Protein AF-A0A3T0L461-F1 (afdb_monomer)

pLDDT: mean 95.22, std 2.64, range [82.69, 98.0]

Foldseek 3Di:
DWWKAFLQAGDIDDDQDDDFFPDHPRDRTTDIDTFENAWALAFAFQWFWKAFLQQGDIITYNDGTFQPRHNRDRTTDIDTFEPGTHNPAWWKAFPQARRIHGYNDHTFQPRHVRHTGDIDTD

Radius of gyration: 13.87 Å; Cα contacts (8 Å, |Δi|>4): 351; chains: 1; bounding box: 36×24×34 Å

Structure (mmCIF, N/CA/C/O backbone):
data_AF-A0A3T0L461-F1
#
_entry.id   AF-A0A3T0L461-F1
#
loop_
_atom_site.group_PDB
_atom_site.id
_atom_site.type_symbol
_atom_site.label_atom_id
_atom_site.label_alt_id
_atom_site.label_comp_id
_atom_site.label_asym_id
_atom_site.label_entity_id
_atom_site.label_seq_id
_atom_site.pdbx_PDB_ins_code
_atom_site.Cartn_x
_atom_site.Cartn_y
_atom_site.Cartn_z
_atom_site.occupancy
_atom_site.B_iso_or_equiv
_atom_site.auth_seq_id
_atom_site.auth_comp_id
_atom_site.auth_asym_id
_atom_site.auth_atom_id
_atom_site.pdbx_PDB_model_num
ATOM 1 N N . MET A 1 1 ? 7.052 9.217 8.470 1.00 90.56 1 MET A N 1
ATOM 2 C CA . MET A 1 1 ? 7.909 8.555 7.472 1.00 90.56 1 MET A CA 1
ATOM 3 C C . MET A 1 1 ? 7.320 8.721 6.089 1.00 90.56 1 MET A C 1
ATOM 5 O O . MET A 1 1 ? 6.106 8.886 5.973 1.00 90.56 1 MET A O 1
ATOM 9 N N . SER A 1 2 ? 8.158 8.705 5.051 1.00 96.12 2 SER A N 1
ATOM 10 C CA . SER A 1 2 ? 7.671 8.579 3.676 1.00 96.12 2 SER A CA 1
ATOM 11 C C . SER A 1 2 ? 7.441 7.110 3.322 1.00 96.12 2 SER A C 1
ATOM 13 O O . SER A 1 2 ? 8.154 6.227 3.798 1.00 96.12 2 SER A O 1
ATOM 15 N N . VAL A 1 3 ? 6.449 6.853 2.474 1.00 97.94 3 VAL A N 1
ATOM 16 C CA . VAL A 1 3 ? 6.168 5.525 1.915 1.00 97.94 3 VAL A CA 1
ATOM 17 C C . VAL A 1 3 ? 6.637 5.512 0.471 1.00 97.94 3 VAL A C 1
ATOM 19 O O . VAL A 1 3 ? 6.322 6.434 -0.285 1.00 97.94 3 VAL A O 1
ATOM 22 N N . TRP A 1 4 ? 7.367 4.475 0.083 1.00 98.00 4 TRP A N 1
ATOM 23 C CA . TRP A 1 4 ? 7.923 4.305 -1.256 1.00 98.00 4 TRP A CA 1
ATOM 24 C C . TRP A 1 4 ? 7.492 2.970 -1.839 1.00 98.00 4 TRP A C 1
ATOM 26 O O . TRP A 1 4 ? 7.445 1.981 -1.116 1.00 98.00 4 TRP A O 1
ATOM 36 N N . ILE A 1 5 ? 7.234 2.928 -3.143 1.00 97.88 5 ILE A N 1
ATOM 37 C CA . ILE A 1 5 ? 6.983 1.694 -3.887 1.00 97.88 5 ILE A CA 1
ATOM 38 C C . ILE A 1 5 ? 8.019 1.525 -4.990 1.00 97.88 5 ILE A C 1
ATOM 40 O O . ILE A 1 5 ? 8.409 2.492 -5.647 1.00 97.88 5 ILE A O 1
ATOM 44 N N . CYS A 1 6 ? 8.466 0.297 -5.214 1.00 97.56 6 CYS A N 1
ATOM 45 C CA . CYS A 1 6 ? 9.240 -0.024 -6.401 1.00 97.56 6 CYS A CA 1
ATOM 46 C C . CYS A 1 6 ? 8.287 -0.308 -7.563 1.00 97.56 6 CYS A C 1
ATOM 48 O O . CYS A 1 6 ? 7.525 -1.272 -7.502 1.00 97.56 6 CYS A O 1
ATOM 50 N N . LYS A 1 7 ? 8.381 0.446 -8.659 1.00 96.19 7 LYS A N 1
ATOM 51 C CA . LYS A 1 7 ? 7.590 0.182 -9.870 1.00 96.19 7 LYS A CA 1
ATOM 52 C C . LYS A 1 7 ? 7.885 -1.196 -10.475 1.00 96.19 7 LYS A C 1
ATOM 54 O O . LYS A 1 7 ? 6.991 -1.827 -11.013 1.00 96.19 7 LYS A O 1
ATOM 59 N N . ASN A 1 8 ? 9.120 -1.682 -10.363 1.00 95.44 8 ASN A N 1
ATOM 60 C CA . ASN A 1 8 ? 9.527 -2.927 -11.021 1.00 95.44 8 ASN A CA 1
ATOM 61 C C . ASN A 1 8 ? 8.979 -4.179 -10.319 1.00 95.44 8 ASN A C 1
ATOM 63 O O . ASN A 1 8 ? 8.600 -5.138 -10.982 1.00 95.44 8 ASN A O 1
ATOM 67 N N . CYS A 1 9 ? 8.954 -4.193 -8.981 1.00 95.12 9 CYS A N 1
ATOM 68 C CA . CYS A 1 9 ? 8.568 -5.383 -8.209 1.00 95.12 9 CYS A CA 1
ATOM 69 C C . CYS A 1 9 ? 7.384 -5.179 -7.257 1.00 95.12 9 CYS A C 1
ATOM 71 O O . CYS A 1 9 ? 6.965 -6.132 -6.610 1.00 95.12 9 CYS A O 1
ATOM 73 N N . GLY A 1 10 ? 6.853 -3.961 -7.138 1.00 95.88 10 GLY A N 1
ATOM 74 C CA . GLY A 1 10 ? 5.696 -3.648 -6.300 1.00 95.88 10 GLY A CA 1
ATOM 75 C C . GLY A 1 10 ? 5.948 -3.649 -4.792 1.00 95.88 10 GLY A C 1
ATOM 76 O O . GLY A 1 10 ? 5.017 -3.372 -4.041 1.00 95.88 10 GLY A O 1
ATOM 77 N N . ILE A 1 11 ? 7.175 -3.922 -4.329 1.00 96.00 11 ILE A N 1
ATOM 78 C CA . ILE A 1 11 ? 7.500 -3.852 -2.898 1.00 96.00 11 ILE A CA 1
ATOM 79 C C . ILE A 1 11 ? 7.291 -2.427 -2.380 1.00 96.00 11 ILE A C 1
ATOM 81 O O . ILE A 1 11 ? 7.663 -1.459 -3.050 1.00 96.00 11 ILE A O 1
ATOM 85 N N . VAL A 1 12 ? 6.720 -2.316 -1.182 1.00 97.19 12 VAL A N 1
ATOM 86 C CA . VAL A 1 12 ? 6.450 -1.042 -0.515 1.00 97.19 12 VAL A CA 1
ATOM 87 C C . VAL A 1 12 ? 7.251 -0.974 0.779 1.00 97.19 12 VAL A C 1
ATOM 89 O O . VAL A 1 12 ? 7.345 -1.966 1.498 1.00 97.19 12 VAL A O 1
ATOM 92 N N . VAL A 1 13 ? 7.845 0.181 1.070 1.00 96.94 13 VAL A N 1
ATOM 93 C CA . VAL A 1 13 ? 8.706 0.390 2.242 1.00 96.94 13 VAL A CA 1
ATOM 94 C C . VAL A 1 13 ? 8.430 1.737 2.907 1.00 96.94 13 VAL A C 1
ATOM 96 O O . VAL A 1 13 ? 8.068 2.707 2.239 1.00 96.94 13 VAL A O 1
ATOM 99 N N . GLU A 1 14 ? 8.650 1.810 4.220 1.00 96.50 14 GLU A N 1
ATOM 100 C CA . GLU A 1 14 ? 8.692 3.067 4.976 1.00 96.50 14 GLU A CA 1
ATOM 101 C C . GLU A 1 14 ? 10.140 3.524 5.147 1.00 96.50 14 GLU A C 1
ATOM 103 O O . GLU A 1 14 ? 10.981 2.766 5.634 1.00 96.50 14 GLU A O 1
ATOM 108 N N . LYS A 1 15 ? 10.450 4.760 4.743 1.00 95.38 15 LYS A N 1
ATOM 109 C CA . LYS A 1 15 ? 11.780 5.354 4.929 1.00 95.38 15 LYS A CA 1
ATOM 110 C C . LYS A 1 15 ? 11.732 6.879 4.851 1.00 95.38 15 LYS A C 1
ATOM 112 O O . LYS A 1 15 ? 11.052 7.426 3.987 1.00 95.38 15 LYS A O 1
ATOM 117 N N . ASP A 1 16 ? 12.497 7.570 5.696 1.00 89.94 16 ASP A N 1
ATOM 118 C CA . ASP A 1 16 ? 12.603 9.044 5.688 1.00 89.94 16 ASP A CA 1
ATOM 119 C C . ASP A 1 16 ? 13.508 9.606 4.573 1.00 89.94 16 ASP A C 1
ATOM 121 O O . ASP A 1 16 ? 13.532 10.807 4.328 1.00 89.94 16 ASP A O 1
ATOM 125 N N . GLY A 1 17 ? 14.201 8.735 3.837 1.00 90.56 17 GLY A N 1
ATOM 126 C CA . GLY A 1 17 ? 15.035 9.090 2.690 1.00 90.56 17 GLY A CA 1
ATOM 127 C C . GLY A 1 17 ? 14.873 8.108 1.533 1.00 90.56 17 GLY A C 1
ATOM 128 O O . GLY A 1 17 ? 14.057 7.186 1.591 1.00 90.56 17 GLY A O 1
ATOM 129 N N . TRP A 1 18 ? 15.670 8.299 0.481 1.00 93.38 18 TRP A N 1
ATOM 130 C CA . TRP A 1 18 ? 15.631 7.438 -0.700 1.00 93.38 18 TRP A CA 1
ATOM 131 C C . TRP A 1 18 ? 15.964 5.974 -0.328 1.00 93.38 18 TRP A C 1
ATOM 133 O O . TRP A 1 18 ? 16.973 5.724 0.349 1.00 93.38 18 TRP A O 1
ATOM 143 N N . PRO A 1 19 ? 15.137 4.981 -0.708 1.00 95.56 19 PRO A N 1
ATOM 144 C CA . PRO A 1 19 ? 15.435 3.583 -0.413 1.00 95.56 19 PRO A CA 1
ATOM 145 C C . PRO A 1 19 ? 16.596 3.045 -1.259 1.00 95.56 19 PRO A C 1
ATOM 147 O O . PRO A 1 19 ? 16.903 3.553 -2.334 1.00 95.56 19 PRO A O 1
ATOM 150 N N . HIS A 1 20 ? 17.264 1.999 -0.768 1.00 94.25 20 HIS A N 1
ATOM 151 C CA . HIS A 1 20 ? 18.411 1.427 -1.473 1.00 94.25 20 HIS A CA 1
ATOM 152 C C . HIS A 1 20 ? 17.982 0.791 -2.803 1.00 94.25 20 HIS A C 1
ATOM 154 O O . HIS A 1 20 ? 16.905 0.205 -2.891 1.00 94.25 20 HIS A O 1
ATOM 160 N N . SER A 1 21 ? 18.798 0.914 -3.849 1.00 93.31 21 SER A N 1
ATOM 161 C CA . SER A 1 21 ? 18.419 0.502 -5.206 1.00 93.31 21 SER A CA 1
ATOM 162 C C . SER A 1 21 ? 18.686 -0.974 -5.516 1.00 93.31 21 SER A C 1
ATOM 164 O O . SER A 1 21 ? 18.150 -1.477 -6.494 1.00 93.31 21 SER A O 1
ATOM 166 N N . GLN A 1 22 ? 19.476 -1.698 -4.723 1.00 93.50 22 GLN A N 1
ATOM 167 C CA . GLN A 1 22 ? 19.797 -3.109 -5.000 1.00 93.50 22 GLN A CA 1
ATOM 168 C C . GLN A 1 22 ? 18.790 -4.087 -4.380 1.00 93.50 22 GLN A C 1
ATOM 170 O O . GLN A 1 22 ? 18.155 -3.759 -3.381 1.00 93.50 22 GLN A O 1
ATOM 175 N N . GLY A 1 23 ? 18.709 -5.300 -4.942 1.00 90.19 23 GLY A N 1
ATOM 176 C CA . GLY A 1 23 ? 17.881 -6.396 -4.414 1.00 90.19 23 GLY A CA 1
ATOM 177 C C . GLY A 1 23 ? 16.510 -6.552 -5.080 1.00 90.19 23 GLY A C 1
ATOM 178 O O . GLY A 1 23 ? 15.632 -7.222 -4.537 1.00 90.19 23 GLY A O 1
ATOM 179 N N . CYS A 1 24 ? 16.300 -5.953 -6.257 1.00 93.62 24 CYS A N 1
ATOM 180 C CA . CYS A 1 24 ? 15.026 -6.077 -6.955 1.00 93.62 24 CYS A CA 1
ATOM 181 C C . CYS A 1 24 ? 14.860 -7.478 -7.560 1.00 93.62 24 CYS A C 1
ATOM 183 O O . CYS A 1 24 ? 15.698 -7.955 -8.312 1.00 93.62 24 CYS A O 1
ATOM 185 N N . THR A 1 25 ? 13.731 -8.127 -7.285 1.00 91.81 25 THR A N 1
ATOM 186 C CA . THR A 1 25 ? 13.429 -9.479 -7.790 1.00 91.81 25 THR A CA 1
ATOM 187 C C . THR A 1 25 ? 12.931 -9.503 -9.238 1.00 91.81 25 THR A C 1
ATOM 189 O O . THR A 1 25 ? 12.763 -10.573 -9.818 1.00 91.81 25 THR A O 1
ATOM 192 N N . LYS A 1 26 ? 12.648 -8.333 -9.822 1.00 90.88 26 LYS A N 1
ATOM 193 C CA . LYS A 1 26 ? 12.073 -8.175 -11.169 1.00 90.88 26 LYS A CA 1
ATOM 194 C C . LYS A 1 26 ? 12.924 -7.292 -12.090 1.00 90.88 26 LYS A C 1
ATOM 196 O O . LYS A 1 26 ? 12.477 -6.934 -13.173 1.00 90.88 26 LYS A O 1
ATOM 201 N N . GLY A 1 27 ? 14.136 -6.933 -11.673 1.00 82.69 27 GLY A N 1
ATOM 202 C CA . GLY A 1 27 ? 15.061 -6.112 -12.450 1.00 82.69 27 GLY A CA 1
ATOM 203 C C . GLY A 1 27 ? 16.431 -6.028 -11.784 1.00 82.69 27 GLY A C 1
ATOM 204 O O . GLY A 1 27 ? 16.613 -6.524 -10.679 1.00 82.69 27 GLY A O 1
ATOM 205 N N . SER A 1 28 ? 17.393 -5.375 -12.434 1.00 86.94 28 SER A N 1
ATOM 206 C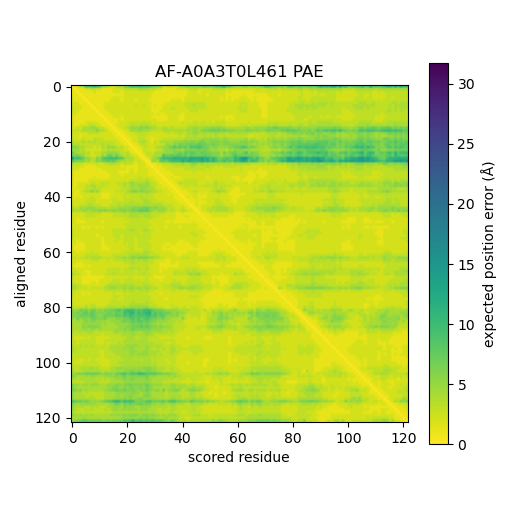 CA . SER A 1 28 ? 18.736 -5.177 -11.866 1.00 86.94 28 SER A CA 1
ATOM 207 C C . SER A 1 28 ? 18.736 -4.236 -10.655 1.00 86.94 28 SER A C 1
ATOM 209 O O . SER A 1 28 ? 19.553 -4.387 -9.747 1.00 86.94 28 SER A O 1
ATOM 211 N N . SER A 1 29 ? 17.804 -3.280 -10.617 1.00 94.81 29 SER A N 1
ATOM 212 C CA . SER A 1 29 ? 17.640 -2.329 -9.521 1.00 94.81 29 SER A CA 1
ATOM 213 C C . SER A 1 29 ? 16.174 -1.968 -9.269 1.00 94.81 29 SER A C 1
ATOM 215 O O . SER A 1 29 ? 15.290 -2.126 -10.121 1.00 94.81 29 SER A O 1
ATOM 217 N N . HIS A 1 30 ? 15.900 -1.494 -8.057 1.00 96.56 30 HIS A N 1
ATOM 218 C CA . HIS A 1 30 ? 14.618 -0.935 -7.676 1.00 96.56 30 HIS A CA 1
ATOM 219 C C . HIS A 1 30 ? 14.427 0.446 -8.307 1.00 96.56 30 HIS A C 1
ATOM 221 O O . HIS A 1 30 ? 15.264 1.338 -8.165 1.00 96.56 30 HIS A O 1
ATOM 227 N N . SER A 1 31 ? 13.274 0.633 -8.947 1.00 96.25 31 SER A N 1
ATOM 228 C CA . SER A 1 31 ? 12.805 1.927 -9.440 1.00 96.25 31 SER A CA 1
ATOM 229 C C . SER A 1 31 ? 11.809 2.506 -8.438 1.00 96.25 31 SER A C 1
ATOM 231 O O . SER A 1 31 ? 10.625 2.165 -8.460 1.00 96.25 31 SER A O 1
ATOM 233 N N . TRP A 1 32 ? 12.311 3.306 -7.496 1.00 97.44 32 TRP A N 1
ATOM 234 C CA . TRP A 1 32 ? 11.518 3.836 -6.388 1.00 97.44 32 TRP A CA 1
ATOM 235 C C . TRP A 1 32 ? 10.689 5.050 -6.789 1.00 97.44 32 TRP A C 1
ATOM 237 O O . TRP A 1 32 ? 11.194 6.005 -7.372 1.00 97.44 32 TRP A O 1
ATOM 247 N N . PHE A 1 33 ? 9.428 5.036 -6.377 1.00 97.56 33 PHE A N 1
ATOM 248 C CA . PHE A 1 33 ? 8.521 6.171 -6.431 1.00 97.56 33 PHE A CA 1
ATOM 249 C C . PHE A 1 33 ? 7.982 6.430 -5.036 1.00 97.56 33 PHE A C 1
ATOM 251 O O . PHE A 1 33 ? 7.556 5.508 -4.335 1.00 97.56 33 PHE A O 1
ATOM 258 N N . LYS A 1 34 ? 8.005 7.692 -4.618 1.00 97.31 34 LYS A N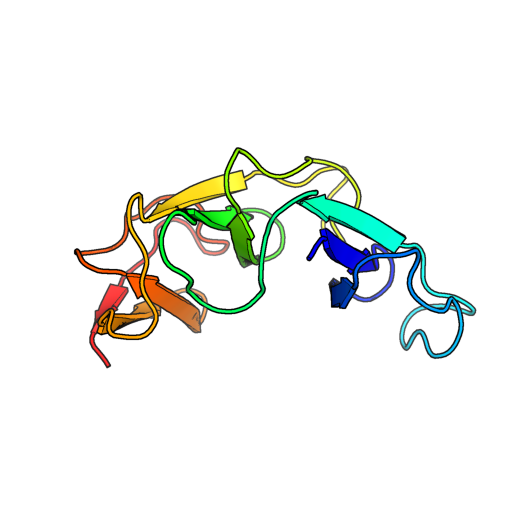 1
ATOM 259 C CA . LYS A 1 34 ? 7.390 8.086 -3.358 1.00 97.31 34 LYS A CA 1
ATOM 260 C C . LYS A 1 34 ? 5.876 8.062 -3.529 1.00 97.31 34 LYS A C 1
ATOM 262 O O . LYS A 1 34 ? 5.361 8.652 -4.472 1.00 97.31 34 LYS A O 1
ATOM 267 N N . ILE A 1 35 ? 5.181 7.414 -2.605 1.00 97.00 35 ILE A N 1
ATOM 268 C CA . ILE A 1 35 ? 3.720 7.324 -2.571 1.00 97.00 35 ILE A CA 1
ATOM 269 C C . ILE A 1 35 ? 3.140 8.325 -1.582 1.00 97.00 35 ILE A C 1
ATOM 271 O O . ILE A 1 35 ? 2.164 8.990 -1.911 1.00 97.00 35 ILE A O 1
ATOM 275 N N . CYS A 1 36 ? 3.777 8.515 -0.423 1.00 95.50 36 CYS A N 1
ATOM 276 C CA . CYS A 1 36 ? 3.347 9.495 0.578 1.00 95.50 36 CYS A CA 1
ATOM 277 C C . CYS A 1 36 ? 4.553 10.157 1.245 1.00 95.50 36 CYS A C 1
ATOM 279 O O . CYS A 1 36 ? 5.501 9.465 1.607 1.00 95.50 36 CYS A O 1
ATOM 281 N N . ASN A 1 37 ? 4.522 11.482 1.440 1.00 93.62 37 ASN A N 1
ATOM 282 C CA . ASN A 1 37 ? 5.549 12.188 2.228 1.00 93.62 37 ASN A CA 1
ATOM 283 C C . ASN A 1 37 ? 5.426 11.873 3.722 1.00 93.62 37 ASN A C 1
ATOM 285 O O . ASN A 1 37 ? 6.428 11.685 4.411 1.00 93.62 37 ASN A O 1
ATOM 289 N N . LYS A 1 38 ? 4.179 11.803 4.193 1.00 94.81 38 LYS A N 1
ATOM 290 C CA . LYS A 1 38 ? 3.795 11.454 5.556 1.00 94.81 38 LYS A CA 1
ATOM 291 C C . LYS A 1 38 ? 2.776 10.326 5.494 1.00 94.81 38 LYS A C 1
ATOM 293 O O . LYS A 1 38 ? 1.607 10.534 5.167 1.00 94.81 38 LYS A O 1
ATOM 298 N N . GLY A 1 39 ? 3.255 9.120 5.747 1.00 95.69 39 GLY A N 1
ATOM 299 C CA . GLY A 1 39 ? 2.435 7.924 5.752 1.00 95.69 39 GLY A CA 1
ATOM 300 C C . GLY A 1 39 ? 3.079 6.770 6.503 1.00 95.69 39 GLY A C 1
ATOM 301 O O . GLY A 1 39 ? 4.084 6.935 7.203 1.00 95.69 39 GLY A O 1
ATOM 302 N N . SER A 1 40 ? 2.454 5.609 6.363 1.00 96.44 40 SER A N 1
ATOM 303 C CA . SER A 1 40 ? 2.863 4.331 6.927 1.00 96.44 40 SER A CA 1
ATOM 304 C C . SER A 1 40 ? 2.194 3.177 6.164 1.00 96.44 40 SER A C 1
ATOM 306 O O . SER A 1 40 ? 1.218 3.364 5.440 1.00 96.44 40 SER A O 1
ATOM 308 N N . LEU A 1 41 ? 2.727 1.976 6.320 1.00 95.75 41 LEU A N 1
ATOM 309 C CA . LEU A 1 41 ? 2.152 0.686 5.953 1.00 95.75 41 LEU A CA 1
ATOM 310 C C . LEU A 1 41 ? 1.269 0.117 7.070 1.00 95.75 41 LEU A C 1
ATOM 312 O O . LEU A 1 41 ? 0.606 -0.895 6.866 1.00 95.75 41 LEU A O 1
ATOM 316 N N . GLN A 1 42 ? 1.241 0.767 8.233 1.00 95.12 42 GLN A N 1
ATOM 317 C CA . GLN A 1 42 ? 0.391 0.423 9.367 1.00 95.12 42 GLN A CA 1
ATOM 318 C C . GLN A 1 42 ? -0.547 1.581 9.708 1.00 95.12 42 GLN A C 1
ATOM 320 O O . GLN A 1 42 ? -0.233 2.746 9.445 1.00 95.12 42 GLN A O 1
ATOM 325 N N . ALA A 1 43 ? -1.691 1.270 10.320 1.00 95.25 43 ALA A N 1
ATOM 326 C CA . ALA A 1 43 ? -2.597 2.305 10.791 1.00 95.25 43 ALA A CA 1
ATOM 327 C C . ALA A 1 43 ? -1.950 3.132 11.902 1.00 95.25 43 ALA A C 1
ATOM 329 O O . ALA A 1 43 ? -1.398 2.609 12.872 1.00 95.25 43 ALA A O 1
ATOM 330 N N . LYS A 1 44 ? -2.050 4.452 11.767 1.00 94.81 44 LYS A N 1
ATOM 331 C CA . LYS A 1 44 ? -1.612 5.421 12.770 1.00 94.81 44 LYS A CA 1
ATOM 332 C C . LYS A 1 44 ? -2.685 6.486 12.893 1.00 94.81 44 LYS A C 1
ATOM 334 O O . LYS A 1 44 ? -3.382 6.780 11.923 1.00 94.81 44 LYS A O 1
ATOM 339 N N . LYS A 1 45 ? -2.778 7.075 14.084 1.00 91.19 45 LYS A N 1
ATOM 340 C CA . LYS A 1 45 ? -3.673 8.204 14.328 1.00 91.19 45 LYS A CA 1
ATOM 341 C C . LYS A 1 45 ? -3.413 9.303 13.286 1.00 91.19 45 LYS A C 1
ATOM 343 O O . LYS A 1 45 ? -2.261 9.522 12.912 1.00 91.19 45 LYS A O 1
ATOM 348 N N . GLU A 1 46 ? -4.475 9.961 12.825 1.00 89.81 46 GLU A N 1
ATOM 349 C CA . GLU A 1 46 ? -4.451 11.026 11.804 1.00 89.81 46 GLU A CA 1
ATOM 350 C C . GLU A 1 46 ? -4.085 10.584 10.369 1.00 89.81 46 GLU A C 1
ATOM 352 O O . GLU A 1 46 ? -4.005 11.423 9.472 1.00 89.81 46 GLU A O 1
ATOM 357 N N . LEU A 1 47 ? -3.900 9.284 10.100 1.00 95.44 47 LEU A N 1
ATOM 358 C CA . LEU A 1 47 ? -3.753 8.773 8.732 1.00 95.44 47 LEU A CA 1
ATOM 359 C C . LEU A 1 47 ? -5.072 8.208 8.195 1.00 95.44 47 LEU A C 1
ATOM 361 O O . LEU A 1 47 ? -5.912 7.689 8.937 1.00 95.44 47 LEU A O 1
ATOM 365 N N . ARG A 1 48 ? -5.217 8.255 6.871 1.00 96.06 48 ARG A N 1
ATOM 366 C CA . ARG A 1 48 ? -6.313 7.641 6.113 1.00 96.06 48 ARG A CA 1
AT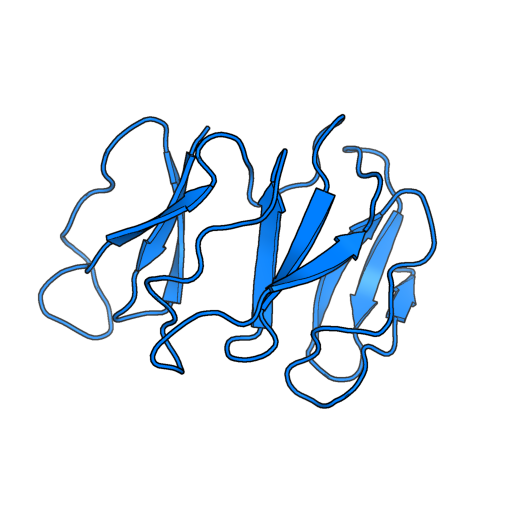OM 367 C C . ARG A 1 48 ? -5.788 6.463 5.318 1.00 96.06 48 ARG A C 1
ATOM 369 O O . ARG A 1 48 ? -4.685 6.539 4.780 1.00 96.06 48 ARG A O 1
ATOM 376 N N . ALA A 1 49 ? -6.571 5.395 5.216 1.00 97.38 49 ALA A N 1
ATOM 377 C CA . ALA A 1 49 ? -6.193 4.254 4.393 1.00 97.38 49 ALA A CA 1
ATOM 378 C C . ALA A 1 49 ? -6.661 4.460 2.951 1.00 97.38 49 ALA A C 1
ATOM 380 O O . ALA A 1 49 ? -7.823 4.796 2.702 1.00 97.38 49 ALA A O 1
ATOM 381 N N . PHE A 1 50 ? -5.767 4.197 2.006 1.00 97.81 50 PHE A N 1
ATOM 382 C CA . PHE A 1 50 ? -6.032 4.235 0.576 1.00 97.81 50 PHE A CA 1
ATOM 383 C C . PHE A 1 50 ? -5.720 2.883 -0.046 1.00 97.81 50 PHE A C 1
ATOM 385 O O . PHE A 1 50 ? -4.749 2.230 0.333 1.00 97.81 50 PHE A O 1
ATOM 392 N N . SER A 1 51 ? -6.517 2.493 -1.035 1.00 97.69 51 SER A N 1
ATOM 393 C CA . SER A 1 51 ? -6.280 1.303 -1.846 1.00 97.69 51 SER A CA 1
ATOM 394 C C . SER A 1 51 ? -6.175 1.682 -3.315 1.00 97.69 51 SER A C 1
ATOM 396 O O . SER A 1 51 ? -6.960 2.493 -3.813 1.00 97.69 51 SER A O 1
ATOM 398 N N . CYS A 1 52 ? -5.182 1.128 -4.007 1.00 97.81 52 CYS A N 1
ATOM 399 C CA . CYS A 1 52 ? -5.054 1.292 -5.447 1.00 97.81 52 CYS A CA 1
ATOM 400 C C . CYS A 1 52 ? -5.888 0.232 -6.171 1.00 97.81 52 CYS A C 1
ATOM 402 O O . CYS A 1 52 ? -5.592 -0.959 -6.069 1.00 97.81 52 CYS A O 1
ATOM 404 N N . ALA A 1 53 ? -6.856 0.658 -6.982 1.00 97.31 53 ALA A N 1
ATOM 405 C CA . ALA A 1 53 ? -7.690 -0.248 -7.771 1.00 97.31 53 ALA A CA 1
ATOM 406 C C . ALA A 1 53 ? -6.907 -1.017 -8.853 1.00 97.31 53 ALA A C 1
ATOM 408 O O . ALA A 1 53 ? -7.356 -2.068 -9.296 1.00 97.31 53 ALA A O 1
ATOM 409 N N . ASN A 1 54 ? -5.731 -0.522 -9.262 1.00 97.00 54 ASN A N 1
ATOM 410 C CA . ASN A 1 54 ? -4.921 -1.155 -10.308 1.00 97.00 54 ASN A CA 1
ATOM 411 C C . ASN A 1 54 ? -4.030 -2.277 -9.757 1.00 97.00 54 ASN A C 1
ATOM 413 O O . ASN A 1 54 ? -3.981 -3.361 -10.328 1.00 97.00 54 ASN A O 1
ATOM 417 N N . CYS A 1 55 ? -3.308 -2.028 -8.658 1.00 96.56 55 CYS A N 1
ATOM 418 C CA . CYS A 1 55 ? -2.318 -2.975 -8.125 1.00 96.56 55 CYS A CA 1
ATOM 419 C C . CYS A 1 55 ? -2.659 -3.553 -6.747 1.00 96.56 55 CYS A C 1
ATOM 421 O O . CYS A 1 55 ? -1.928 -4.408 -6.258 1.00 96.56 55 CYS A O 1
ATOM 423 N N . GLY A 1 56 ? -3.736 -3.100 -6.102 1.00 96.25 56 GLY A N 1
ATOM 424 C CA . GLY A 1 56 ? -4.203 -3.621 -4.813 1.00 96.25 56 GLY A CA 1
ATOM 425 C C . GLY A 1 56 ? -3.387 -3.171 -3.605 1.00 96.25 56 GLY A C 1
ATOM 426 O O . GLY A 1 56 ? -3.713 -3.544 -2.482 1.00 96.25 56 GLY A O 1
ATOM 427 N N . THR A 1 57 ? -2.348 -2.358 -3.808 1.00 97.12 57 THR A N 1
ATOM 428 C CA . THR A 1 57 ? -1.546 -1.797 -2.720 1.00 97.12 57 THR A CA 1
ATOM 429 C C . THR A 1 57 ? -2.431 -1.008 -1.757 1.00 97.12 57 THR A C 1
ATOM 431 O O . THR A 1 57 ? -3.252 -0.199 -2.194 1.00 97.12 57 THR A O 1
ATOM 434 N N . VAL A 1 58 ? -2.233 -1.228 -0.456 1.00 97.12 58 VAL A N 1
ATOM 435 C CA . VAL A 1 58 ? -2.861 -0.464 0.626 1.00 97.12 58 VAL A CA 1
ATOM 436 C C . VAL A 1 58 ? -1.786 0.340 1.351 1.00 97.12 58 VAL A C 1
ATOM 438 O O . VAL A 1 58 ? -0.725 -0.194 1.672 1.00 97.12 58 VAL A O 1
ATOM 441 N N . VAL A 1 59 ? -2.050 1.623 1.588 1.00 97.38 59 VAL A N 1
ATOM 442 C CA . VAL A 1 59 ? -1.161 2.540 2.321 1.00 97.38 59 VAL A CA 1
ATOM 443 C C . VAL A 1 59 ? -1.967 3.446 3.244 1.00 97.38 59 VAL A C 1
ATOM 445 O O . VAL A 1 59 ? -3.130 3.738 2.968 1.00 97.38 59 VAL A O 1
ATOM 448 N N . TYR A 1 60 ? -1.335 3.929 4.311 1.00 97.56 60 TYR A N 1
ATOM 449 C CA . TYR A 1 60 ? -1.903 4.903 5.239 1.00 97.56 60 TYR A CA 1
ATOM 450 C C . TYR A 1 60 ? -1.199 6.240 5.053 1.00 97.56 60 TYR A C 1
ATOM 452 O O . TYR A 1 60 ? 0.019 6.318 5.206 1.00 97.56 60 TYR A O 1
ATOM 460 N N . CYS A 1 61 ? -1.932 7.294 4.709 1.00 96.94 61 CYS A N 1
ATOM 461 C CA . CYS A 1 61 ? -1.349 8.591 4.373 1.00 96.94 61 CYS A CA 1
ATOM 462 C C . CYS A 1 61 ? -2.161 9.744 4.960 1.00 96.94 61 CYS A C 1
ATOM 464 O O . CYS A 1 61 ? -3.379 9.651 5.095 1.00 96.94 61 CYS A O 1
ATOM 466 N N . GLU A 1 62 ? -1.475 10.831 5.317 1.00 95.19 62 GLU A N 1
ATOM 467 C CA . GLU A 1 62 ? -2.105 12.051 5.855 1.00 95.19 62 GLU A CA 1
ATOM 468 C C . GLU A 1 62 ? -2.995 12.727 4.790 1.00 95.19 62 GLU A C 1
ATOM 470 O O . GLU A 1 62 ? -4.032 13.306 5.098 1.00 95.19 62 GLU A O 1
ATOM 475 N N . GLY A 1 63 ? -2.627 12.587 3.511 1.00 93.00 63 GLY A N 1
ATOM 476 C CA . GLY A 1 63 ? -3.385 13.066 2.356 1.00 93.00 63 GLY A CA 1
ATOM 477 C C . GLY A 1 63 ? -3.378 12.069 1.197 1.00 93.00 63 GLY A C 1
ATOM 478 O O . GLY A 1 63 ? -2.872 10.953 1.327 1.00 93.00 63 GLY A O 1
ATOM 479 N N . SER A 1 64 ? -3.940 12.483 0.057 1.00 94.56 64 SER A N 1
ATOM 480 C CA . SER A 1 64 ? -4.025 11.650 -1.147 1.00 94.56 64 SER A CA 1
ATOM 481 C C . SER A 1 64 ? -2.638 11.175 -1.606 1.00 94.56 64 SER A C 1
ATOM 483 O O . SER A 1 64 ? -1.736 12.007 -1.745 1.00 94.56 64 SER A O 1
ATOM 485 N N . PRO A 1 65 ? -2.449 9.870 -1.872 1.00 97.6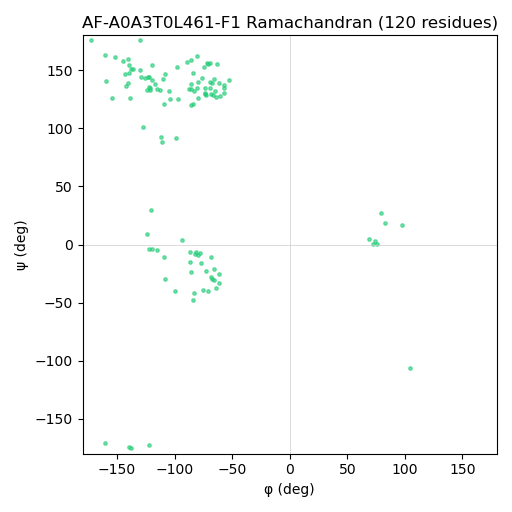2 65 PRO A N 1
ATOM 486 C CA . PRO A 1 65 ? -1.162 9.360 -2.323 1.00 97.62 65 PRO A CA 1
ATOM 487 C C . PRO A 1 65 ? -0.809 9.812 -3.746 1.00 97.62 65 PRO A C 1
ATOM 489 O O . PRO A 1 65 ? -1.680 10.091 -4.575 1.00 97.62 65 PRO A O 1
ATOM 492 N N . TYR A 1 66 ? 0.486 9.825 -4.058 1.00 98.00 66 TYR A N 1
ATOM 493 C CA . TYR A 1 66 ? 0.980 10.122 -5.399 1.00 98.00 66 TYR A CA 1
ATOM 494 C C . TYR A 1 66 ? 0.605 9.020 -6.395 1.00 98.00 66 TYR A C 1
ATOM 496 O O . TYR A 1 66 ? 0.695 7.827 -6.105 1.00 98.00 66 TYR A O 1
ATOM 504 N N . SER A 1 67 ? 0.211 9.415 -7.606 1.00 97.62 67 SER A N 1
ATOM 505 C CA . SER A 1 67 ? -0.278 8.492 -8.636 1.00 97.62 67 SER A CA 1
ATOM 506 C C . SER A 1 67 ? 0.829 7.771 -9.414 1.00 97.62 67 SER A C 1
ATOM 508 O O . SER A 1 67 ? 0.541 6.891 -10.215 1.00 97.62 67 SER A O 1
ATOM 510 N N . GLN A 1 68 ? 2.103 8.105 -9.226 1.00 97.12 68 GLN A N 1
ATOM 511 C CA . GLN A 1 68 ? 3.197 7.520 -10.008 1.00 97.12 68 GLN A CA 1
ATOM 512 C C . GLN A 1 68 ? 3.712 6.199 -9.423 1.00 97.12 68 GLN A C 1
ATOM 514 O O . GLN A 1 68 ? 3.565 5.920 -8.237 1.00 97.12 68 GLN A O 1
ATOM 519 N N . GLY A 1 69 ? 4.373 5.396 -10.262 1.00 95.44 69 GLY A N 1
ATOM 520 C CA . GLY A 1 69 ? 5.071 4.191 -9.807 1.00 95.44 69 GLY A CA 1
ATOM 521 C C . GLY A 1 69 ? 4.173 2.982 -9.568 1.00 95.44 69 GLY A C 1
ATOM 522 O O . GLY A 1 69 ? 4.504 2.136 -8.741 1.00 95.44 69 GLY A O 1
ATOM 523 N N . CYS A 1 70 ? 3.038 2.888 -10.266 1.00 97.50 70 CYS A N 1
ATOM 524 C CA . CYS A 1 70 ? 2.218 1.684 -10.208 1.00 97.50 70 CYS A CA 1
ATOM 525 C C . CYS A 1 70 ? 2.952 0.512 -10.879 1.00 97.50 70 CYS A C 1
ATOM 527 O O . CYS A 1 70 ? 3.426 0.667 -12.005 1.00 97.50 70 CYS A O 1
ATOM 529 N N . PRO A 1 71 ? 3.063 -0.653 -10.215 1.00 96.69 71 PRO A N 1
ATOM 530 C CA . PRO A 1 71 ? 3.746 -1.809 -10.789 1.00 96.69 71 PRO A CA 1
ATOM 531 C C . PRO A 1 71 ? 2.913 -2.549 -11.844 1.00 96.69 71 PRO A C 1
ATOM 533 O O . PRO A 1 71 ? 3.456 -3.350 -12.595 1.00 96.69 71 PRO A O 1
ATOM 536 N N . VAL A 1 72 ? 1.600 -2.295 -11.898 1.00 96.81 72 VAL A N 1
ATOM 537 C CA . VAL A 1 72 ? 0.662 -2.988 -12.802 1.00 96.81 72 VAL A CA 1
ATOM 538 C C . VAL A 1 72 ? 0.173 -2.082 -13.938 1.00 96.81 72 VAL A C 1
ATOM 540 O O . VAL A 1 72 ? -0.112 -2.564 -15.027 1.00 96.81 72 VAL A O 1
ATOM 543 N N . ALA A 1 73 ? 0.093 -0.769 -13.707 1.00 95.88 73 ALA A N 1
ATOM 544 C CA . ALA A 1 73 ? -0.431 0.211 -14.658 1.00 95.88 73 ALA A CA 1
ATOM 545 C C . ALA A 1 73 ? 0.529 1.400 -14.839 1.00 95.88 73 ALA A C 1
ATOM 547 O O . ALA A 1 73 ? 1.551 1.508 -14.163 1.00 95.88 73 ALA A O 1
ATOM 548 N N . SER A 1 74 ? 0.206 2.327 -15.745 1.00 94.25 74 SER A N 1
ATOM 549 C CA . SER A 1 74 ? 0.991 3.558 -15.935 1.00 94.25 74 SER A CA 1
ATOM 550 C C . SER A 1 74 ? 0.976 4.456 -14.690 1.00 94.25 74 SER A C 1
ATOM 552 O O . SER A 1 74 ? 2.003 5.038 -14.333 1.00 94.25 74 SER A O 1
ATOM 554 N N . SER A 1 75 ? -0.165 4.515 -14.004 1.00 97.38 75 SER A N 1
ATOM 555 C CA . SER A 1 75 ? -0.388 5.257 -12.765 1.00 97.38 75 SER A CA 1
ATOM 556 C C . SER A 1 75 ? -1.275 4.471 -11.793 1.00 97.38 75 SER A C 1
ATOM 558 O O . SER A 1 75 ? -1.988 3.535 -12.160 1.00 97.38 75 SER A O 1
ATOM 560 N N . HIS A 1 76 ? -1.204 4.828 -10.515 1.00 97.94 76 HIS A N 1
ATOM 561 C CA . HIS A 1 76 ? -2.094 4.339 -9.475 1.00 97.94 76 HIS A CA 1
ATOM 562 C C . HIS A 1 76 ? -3.453 5.026 -9.572 1.00 97.94 76 HIS A C 1
ATOM 564 O O . HIS A 1 76 ? -3.540 6.230 -9.817 1.00 97.94 76 HIS A O 1
ATOM 570 N N . SER A 1 77 ? -4.500 4.254 -9.298 1.00 97.69 77 SER A N 1
ATOM 571 C CA . SER A 1 77 ? -5.871 4.734 -9.144 1.00 97.69 77 SER A CA 1
ATOM 572 C C . SER A 1 77 ? -6.270 4.583 -7.677 1.00 97.69 77 SER A C 1
ATOM 574 O O . SER A 1 77 ? -6.717 3.518 -7.252 1.00 97.69 77 SER A O 1
ATOM 576 N N . TRP A 1 78 ? -5.986 5.614 -6.878 1.00 97.62 78 TRP A N 1
ATOM 577 C CA . TRP A 1 78 ? -6.172 5.589 -5.428 1.00 97.62 78 TRP A CA 1
ATOM 578 C C . TRP A 1 78 ? -7.608 5.915 -5.031 1.00 97.62 78 TRP A C 1
ATOM 580 O O . TRP A 1 78 ? -8.154 6.937 -5.439 1.00 97.62 78 TRP A O 1
ATOM 590 N N . PHE A 1 79 ? -8.169 5.094 -4.150 1.00 97.50 79 PHE A N 1
ATOM 591 C CA . PHE A 1 79 ? -9.443 5.352 -3.492 1.00 97.50 79 PHE A CA 1
ATOM 592 C C . PHE A 1 79 ? -9.239 5.375 -1.978 1.00 97.50 79 PHE A C 1
ATOM 594 O O . PHE A 1 79 ? -8.585 4.469 -1.449 1.00 97.50 79 PHE A O 1
ATOM 601 N N . PRO A 1 80 ? -9.779 6.374 -1.261 1.00 96.19 80 PRO A N 1
ATOM 602 C CA . PRO A 1 80 ? -9.857 6.296 0.187 1.00 96.19 80 PRO A CA 1
ATOM 603 C C . PRO A 1 80 ? -10.783 5.135 0.552 1.00 96.19 80 PRO A C 1
ATOM 605 O O . PRO A 1 80 ? -11.911 5.059 0.072 1.00 96.19 80 PRO A O 1
ATOM 608 N N . ILE A 1 81 ? -10.300 4.229 1.394 1.00 95.75 81 ILE A N 1
ATOM 609 C CA . ILE A 1 81 ? -11.104 3.127 1.939 1.00 95.75 81 ILE A CA 1
ATOM 610 C C . ILE A 1 81 ? -11.401 3.323 3.424 1.00 95.75 81 ILE A C 1
ATOM 612 O O . ILE A 1 81 ? -12.242 2.622 3.978 1.00 95.75 81 ILE A O 1
ATOM 616 N N . CYS A 1 82 ? -10.740 4.293 4.063 1.00 93.81 82 CYS A N 1
ATOM 617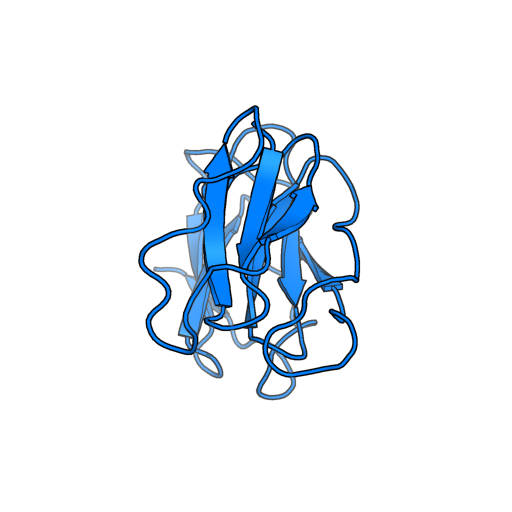 C CA . CYS A 1 82 ? -10.913 4.599 5.473 1.00 93.81 82 CYS A CA 1
ATOM 618 C C . CYS A 1 82 ? -10.566 6.051 5.791 1.00 93.81 82 CYS A C 1
ATOM 620 O O . CYS A 1 82 ? -9.450 6.490 5.512 1.00 93.81 82 CYS A O 1
ATOM 622 N N . ASN A 1 83 ? -11.490 6.776 6.423 1.00 87.94 83 ASN A N 1
ATOM 623 C CA . ASN A 1 83 ? -11.277 8.180 6.788 1.00 87.94 83 ASN A CA 1
ATOM 624 C C . ASN A 1 83 ? -10.563 8.361 8.132 1.00 87.94 83 ASN A C 1
ATOM 626 O O . ASN A 1 83 ? -9.937 9.396 8.343 1.00 87.94 83 ASN A O 1
ATOM 630 N N . HIS A 1 84 ? -10.648 7.366 9.016 1.00 87.81 84 HIS A N 1
ATOM 631 C CA . HIS A 1 84 ? -10.046 7.406 10.344 1.00 87.81 84 HIS A CA 1
ATOM 632 C C . HIS A 1 84 ? -9.422 6.055 10.664 1.00 87.81 84 HIS A C 1
ATOM 634 O O . HIS A 1 84 ? -10.070 5.008 10.561 1.00 87.81 84 HIS A O 1
ATOM 640 N N . THR A 1 85 ? -8.143 6.091 11.019 1.00 92.06 85 THR A N 1
ATOM 641 C CA . THR A 1 85 ? -7.378 4.908 11.393 1.00 92.06 85 THR A CA 1
ATOM 642 C C . THR A 1 85 ? -6.653 5.168 12.704 1.00 92.06 85 THR A C 1
ATOM 644 O O . THR A 1 85 ? -6.299 6.302 13.034 1.00 92.06 85 THR A O 1
ATOM 647 N N . SER A 1 86 ? -6.446 4.105 13.467 1.00 92.81 86 SER A N 1
ATOM 648 C CA . SER A 1 86 ? -5.665 4.125 14.695 1.00 92.81 86 SER A CA 1
ATOM 649 C C . SER A 1 86 ? -5.047 2.748 14.928 1.00 92.81 86 SER A C 1
ATOM 651 O O . SER A 1 86 ? -5.516 1.762 14.357 1.00 92.81 86 SER A O 1
ATOM 653 N N . PRO A 1 87 ? -4.002 2.637 15.762 1.00 91.44 87 PRO A N 1
ATOM 654 C CA . PRO A 1 87 ? -3.392 1.342 16.066 1.00 91.44 87 PRO A CA 1
ATOM 655 C C . PRO A 1 87 ? -4.355 0.348 16.736 1.00 91.44 87 PRO A C 1
ATOM 657 O O . PRO A 1 87 ? -4.171 -0.859 16.617 1.00 91.44 87 PRO A O 1
ATOM 660 N N . SER A 1 88 ? -5.385 0.852 17.426 1.00 92.56 88 SER A N 1
ATOM 661 C CA . SER A 1 88 ? -6.433 0.068 18.095 1.00 92.56 88 SER A CA 1
ATOM 662 C C . SER A 1 88 ? -7.680 -0.152 17.234 1.00 92.56 88 SER A C 1
ATOM 664 O O . SER A 1 88 ? -8.679 -0.687 17.713 1.00 92.56 88 SER A O 1
ATOM 666 N N . ALA A 1 89 ? -7.659 0.304 15.983 1.00 94.31 89 ALA A N 1
ATOM 667 C CA . ALA A 1 89 ? -8.759 0.131 15.056 1.00 94.31 89 ALA A CA 1
ATOM 668 C C . ALA A 1 89 ? -9.008 -1.352 14.749 1.00 94.31 89 ALA A C 1
ATOM 670 O O . ALA A 1 89 ? -8.119 -2.202 14.830 1.00 94.31 89 ALA A O 1
ATOM 671 N N . SER A 1 90 ? -10.237 -1.658 14.347 1.00 96.44 90 SER A N 1
ATOM 672 C CA . SER A 1 90 ? -10.593 -3.014 13.952 1.00 96.44 90 SER A CA 1
ATOM 673 C C . SER A 1 90 ? -9.920 -3.394 12.639 1.00 96.44 90 SER A C 1
ATOM 675 O O . SER A 1 90 ? -9.876 -2.587 11.710 1.00 96.44 90 SER A O 1
ATOM 677 N N . THR A 1 91 ? -9.443 -4.632 12.546 1.00 97.12 91 THR A N 1
ATOM 678 C CA . THR A 1 91 ? -8.881 -5.162 11.302 1.00 97.12 91 THR A CA 1
ATOM 679 C C . THR A 1 91 ? -10.000 -5.721 10.433 1.00 97.12 91 THR A C 1
ATOM 681 O O . THR A 1 91 ? -10.862 -6.460 10.905 1.00 97.12 91 THR A O 1
ATOM 684 N N . TYR A 1 92 ? -9.982 -5.371 9.154 1.00 97.25 92 TYR A N 1
ATOM 685 C CA . TYR A 1 92 ? -10.884 -5.888 8.140 1.00 97.25 92 TYR A CA 1
ATOM 686 C C . TYR A 1 92 ? -10.076 -6.519 7.021 1.00 97.25 92 TYR A C 1
ATOM 688 O O . TYR A 1 92 ? -9.029 -6.004 6.624 1.00 97.25 92 TYR A O 1
ATOM 696 N N . GLN A 1 93 ? -10.609 -7.597 6.463 1.00 97.56 93 GLN A N 1
ATOM 697 C CA . GLN A 1 93 ? -10.071 -8.225 5.271 1.00 97.56 93 GLN A CA 1
ATOM 698 C C . GLN A 1 93 ? -11.132 -8.255 4.175 1.00 97.56 93 GLN A C 1
ATOM 700 O O . GLN A 1 93 ? -12.300 -8.586 4.398 1.00 97.56 93 GLN A O 1
ATOM 705 N N . CYS A 1 94 ? -10.736 -7.888 2.963 1.00 97.56 94 CYS A N 1
ATOM 706 C CA . CYS A 1 94 ? -11.597 -7.988 1.801 1.00 97.56 94 CYS A CA 1
ATOM 707 C C . CYS A 1 94 ? -11.612 -9.433 1.301 1.00 97.56 94 CYS A C 1
ATOM 709 O O . CYS A 1 94 ? -10.565 -10.002 0.994 1.00 97.56 94 CYS A O 1
ATOM 711 N N . ARG A 1 95 ? -12.802 -10.014 1.152 1.00 97.25 95 ARG A N 1
ATOM 712 C CA . ARG A 1 95 ? -12.986 -11.374 0.620 1.00 97.25 95 ARG A CA 1
ATOM 713 C C . ARG A 1 95 ? -12.643 -11.484 -0.864 1.00 97.25 95 ARG A C 1
ATOM 715 O O . ARG A 1 95 ? -12.235 -12.545 -1.315 1.00 97.25 95 ARG A O 1
ATOM 722 N N . ASN A 1 96 ? -12.783 -10.389 -1.610 1.00 96.44 96 ASN A N 1
ATOM 723 C CA . ASN A 1 96 ? -12.631 -10.399 -3.065 1.00 96.44 96 ASN A CA 1
ATOM 724 C C . ASN A 1 96 ? -11.166 -10.296 -3.503 1.00 96.44 96 ASN A C 1
ATOM 726 O O . ASN A 1 96 ? -10.757 -10.975 -4.439 1.00 96.44 96 ASN A O 1
ATOM 730 N N . CYS A 1 97 ? -10.373 -9.443 -2.847 1.00 95.19 97 CYS A N 1
ATOM 731 C CA . CYS A 1 97 ? -8.975 -9.211 -3.227 1.00 95.19 97 CYS A CA 1
ATOM 732 C C . CYS A 1 97 ? -7.953 -9.543 -2.135 1.00 95.19 97 CYS A C 1
ATOM 734 O O . CYS A 1 97 ? -6.757 -9.416 -2.383 1.00 95.19 97 CYS A O 1
ATOM 736 N N . GLY A 1 98 ? -8.391 -9.930 -0.934 1.00 95.69 98 GLY A N 1
ATOM 737 C CA . GLY A 1 98 ? -7.500 -10.244 0.183 1.00 95.69 98 GLY A CA 1
ATOM 738 C C . GLY A 1 98 ? -6.842 -9.031 0.845 1.00 95.69 98 GLY A C 1
ATOM 739 O O . GLY A 1 98 ? -6.042 -9.221 1.753 1.00 95.69 98 GLY A O 1
ATOM 740 N N . ALA A 1 99 ? -7.163 -7.799 0.427 1.00 95.31 99 ALA A N 1
ATOM 741 C CA . ALA A 1 99 ? -6.639 -6.591 1.060 1.00 95.31 99 ALA A CA 1
ATOM 742 C C . ALA A 1 99 ? -6.977 -6.573 2.557 1.00 95.31 99 ALA A C 1
ATOM 744 O O . ALA A 1 99 ? -8.106 -6.884 2.934 1.00 95.31 99 ALA A O 1
ATOM 745 N N . VAL A 1 100 ? -6.013 -6.179 3.387 1.00 96.06 100 VAL A N 1
ATOM 746 C CA . VAL A 1 100 ? -6.177 -6.042 4.838 1.00 96.06 100 VAL A CA 1
ATOM 747 C C . VAL A 1 100 ? -6.013 -4.574 5.211 1.00 96.06 100 VAL A C 1
ATOM 749 O O . VAL A 1 100 ? -5.088 -3.909 4.742 1.00 96.06 100 VAL A O 1
ATOM 752 N N . VAL A 1 101 ? -6.918 -4.060 6.038 1.00 96.56 101 VAL A N 1
ATOM 753 C CA . VAL A 1 101 ? -6.917 -2.666 6.492 1.00 96.56 101 VAL A CA 1
ATOM 754 C C . VAL A 1 101 ? -7.372 -2.579 7.944 1.00 96.56 101 VAL A C 1
ATOM 756 O O . VAL A 1 101 ? -8.222 -3.352 8.376 1.00 96.56 101 VAL A O 1
ATOM 759 N N . GLN A 1 102 ? -6.836 -1.625 8.699 1.00 96.44 102 GLN A N 1
ATOM 760 C CA . GLN A 1 102 ? -7.324 -1.288 10.032 1.00 96.44 102 GLN A CA 1
ATOM 761 C C . GLN A 1 102 ? -8.126 0.015 9.975 1.00 96.44 102 GLN A C 1
ATOM 763 O O . GLN A 1 102 ? -7.627 1.037 9.498 1.00 96.44 102 GLN A O 1
ATOM 768 N N . CYS A 1 103 ? -9.366 -0.032 10.462 1.00 95.25 103 CYS A N 1
ATOM 769 C CA . CYS A 1 103 ? -10.333 1.061 10.391 1.00 95.25 103 CYS A CA 1
ATOM 770 C C . CYS A 1 103 ? -11.161 1.201 11.665 1.00 95.25 103 CYS A C 1
ATOM 772 O O . CYS A 1 103 ? -11.594 0.208 12.253 1.00 95.25 103 CYS A O 1
ATOM 774 N N . GLU A 1 104 ? -11.389 2.441 12.100 1.00 93.06 104 GLU A N 1
ATOM 775 C CA . GLU A 1 104 ? -12.234 2.712 13.274 1.00 93.06 104 GLU A CA 1
ATOM 776 C C . GLU A 1 104 ? -13.726 2.487 12.975 1.00 93.06 104 GLU A C 1
ATOM 778 O O . GLU A 1 104 ? -14.502 2.183 13.874 1.00 93.06 104 GLU A O 1
ATOM 783 N N . GLY A 1 105 ? -14.113 2.558 11.698 1.00 91.00 105 GLY 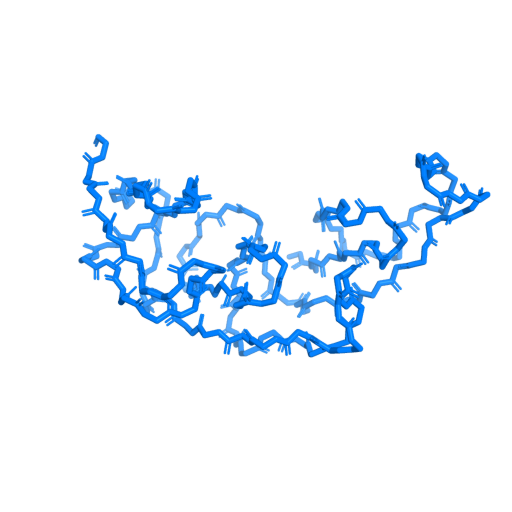A N 1
ATOM 784 C CA . GLY A 1 105 ? -15.446 2.217 11.200 1.00 91.00 105 GLY A CA 1
ATOM 785 C C . GLY A 1 105 ? -15.415 1.125 10.131 1.00 91.00 105 GLY A C 1
ATOM 786 O O . GLY A 1 105 ? -14.373 0.531 9.853 1.00 91.00 105 GLY A O 1
ATOM 787 N N . SER A 1 106 ? -16.568 0.868 9.511 1.00 92.00 106 SER A N 1
ATOM 788 C CA . SER A 1 106 ? -16.634 -0.023 8.346 1.00 92.00 106 SER A CA 1
ATOM 789 C C . SER A 1 106 ? -15.893 0.611 7.161 1.00 92.00 106 SER A C 1
ATOM 791 O O . SER A 1 106 ? -16.175 1.772 6.847 1.00 92.00 106 SER A O 1
ATOM 793 N N . PRO A 1 107 ? -14.962 -0.099 6.496 1.00 96.12 107 PRO A N 1
ATOM 794 C CA . PRO A 1 107 ? -14.249 0.467 5.361 1.00 96.12 107 PRO A CA 1
ATOM 795 C C . PRO A 1 107 ? -15.158 0.605 4.131 1.00 96.12 107 PRO A C 1
ATOM 797 O O . PRO A 1 107 ? -16.144 -0.118 3.966 1.00 96.12 107 PRO A O 1
ATOM 800 N N . LEU A 1 108 ? -14.806 1.534 3.245 1.00 96.25 108 LEU 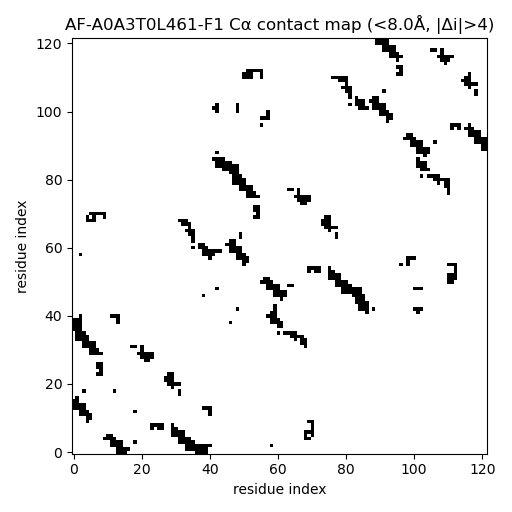A N 1
ATOM 801 C CA . LEU A 1 108 ? -15.563 1.816 2.026 1.00 96.25 108 LEU A CA 1
ATOM 802 C C . LEU A 1 108 ? -15.365 0.722 0.967 1.00 96.25 108 LEU A C 1
ATOM 804 O O . LEU A 1 108 ? -14.328 0.060 0.912 1.00 96.25 108 LEU A O 1
ATOM 808 N N . SER A 1 109 ? -16.359 0.534 0.097 1.00 94.81 109 SER A N 1
ATOM 809 C CA . SER A 1 109 ? -16.359 -0.547 -0.895 1.00 94.81 109 SER A CA 1
ATOM 810 C C . SER A 1 109 ? -15.559 -0.239 -2.172 1.00 94.81 109 SER A C 1
ATOM 812 O O . SER A 1 109 ? -15.366 -1.136 -2.991 1.00 94.81 109 SER A O 1
ATOM 814 N N . GLN A 1 110 ? -15.078 0.991 -2.385 1.00 94.50 110 GLN A N 1
ATOM 815 C CA . GLN A 1 110 ? -14.332 1.360 -3.599 1.00 94.50 110 GLN A CA 1
ATOM 816 C C . GLN A 1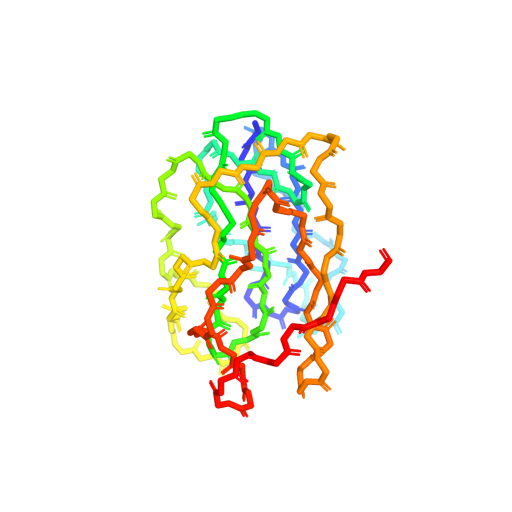 110 ? -12.853 0.948 -3.567 1.00 94.50 110 GLN A C 1
ATOM 818 O O . GLN A 1 110 ? -12.271 0.726 -2.513 1.00 94.50 110 GLN A O 1
ATOM 823 N N . GLY A 1 111 ? -12.207 0.912 -4.736 1.00 91.88 111 GLY A N 1
ATOM 824 C CA . GLY A 1 111 ? -10.758 0.704 -4.833 1.00 91.88 111 GLY A CA 1
ATOM 825 C C . GLY A 1 111 ? -10.306 -0.751 -4.779 1.00 91.88 111 GLY A C 1
ATOM 826 O O . GLY A 1 111 ? -9.143 -1.015 -4.489 1.00 91.88 111 GLY A O 1
ATOM 827 N N . CYS A 1 112 ? -11.200 -1.707 -5.032 1.00 95.94 112 CYS A N 1
ATOM 828 C CA . CYS A 1 112 ? -10.847 -3.120 -5.098 1.00 95.94 112 CYS A CA 1
ATOM 829 C C . CYS A 1 112 ? -10.351 -3.492 -6.500 1.00 95.94 112 CYS A C 1
ATOM 831 O O . CYS A 1 112 ? -10.965 -3.141 -7.503 1.00 95.94 112 CYS A O 1
ATOM 833 N N . THR A 1 113 ? -9.290 -4.297 -6.579 1.00 96.06 113 THR A N 1
ATOM 834 C CA . THR A 1 113 ? -8.780 -4.849 -7.850 1.00 96.06 113 THR A CA 1
ATOM 835 C C . THR A 1 113 ? -9.723 -5.865 -8.498 1.00 96.06 113 THR A C 1
ATOM 837 O O . THR A 1 113 ? -9.505 -6.285 -9.632 1.00 96.06 113 THR A O 1
ATOM 840 N N . LYS A 1 114 ? -10.761 -6.295 -7.773 1.00 95.38 114 LYS A N 1
ATOM 841 C CA . LYS A 1 114 ? -11.763 -7.281 -8.199 1.00 95.38 114 LYS A CA 1
ATOM 842 C C . LYS A 1 114 ? -13.185 -6.700 -8.183 1.00 95.38 114 LYS A C 1
ATOM 844 O O . LYS A 1 114 ? -14.144 -7.426 -7.947 1.00 95.38 114 LYS A O 1
ATOM 849 N N . GLY A 1 115 ? -13.321 -5.391 -8.414 1.00 92.50 115 GLY A N 1
ATOM 850 C CA . GLY A 1 115 ? -14.605 -4.684 -8.445 1.00 92.50 115 GLY A CA 1
ATOM 851 C C . GLY A 1 115 ? -14.824 -3.852 -7.185 1.00 92.50 115 GLY A C 1
ATOM 852 O O . GLY A 1 115 ? -14.188 -2.815 -7.009 1.00 92.50 115 GLY A O 1
ATOM 853 N N . SER A 1 116 ? -15.706 -4.303 -6.295 1.00 95.56 116 SER A N 1
ATOM 854 C CA . SER A 1 116 ? -15.943 -3.660 -4.996 1.00 95.56 116 SER A CA 1
ATOM 855 C C . SER A 1 116 ? -15.384 -4.504 -3.859 1.00 95.56 116 SER A C 1
ATOM 857 O O . SER A 1 116 ? -15.386 -5.735 -3.925 1.00 95.56 116 SER A O 1
ATOM 859 N N . HIS A 1 117 ? -14.903 -3.856 -2.801 1.00 96.25 117 HIS A N 1
ATOM 860 C CA . HIS A 1 117 ? -14.480 -4.559 -1.602 1.00 96.25 117 HIS A CA 1
ATOM 861 C C . HIS A 1 117 ? -15.686 -5.156 -0.883 1.00 96.25 117 HIS A C 1
ATOM 863 O O . HIS A 1 117 ? -16.699 -4.491 -0.673 1.00 96.25 117 HIS A O 1
ATOM 869 N N . SER A 1 118 ? -15.533 -6.412 -0.475 1.00 97.38 118 SER A N 1
ATOM 870 C CA . SER A 1 118 ? -16.453 -7.114 0.414 1.00 97.38 118 SER A CA 1
ATOM 871 C C . SER A 1 118 ? -15.727 -7.352 1.732 1.00 97.38 118 SER A C 1
ATOM 873 O O . SER A 1 118 ? -14.957 -8.305 1.870 1.00 97.38 118 SER A O 1
ATOM 875 N N . TRP A 1 119 ? -15.890 -6.418 2.666 1.00 96.88 119 TRP A N 1
ATOM 876 C CA . TRP A 1 119 ? -15.181 -6.436 3.939 1.00 96.88 119 TRP A CA 1
ATOM 877 C C . TRP A 1 119 ? -15.828 -7.401 4.922 1.00 96.88 119 TRP A C 1
ATOM 879 O O . TRP A 1 119 ? -17.048 -7.454 5.063 1.00 96.88 119 TRP A O 1
ATOM 889 N N . HIS A 1 120 ? -14.991 -8.116 5.658 1.00 96.88 120 HIS A N 1
ATOM 890 C CA . HIS A 1 120 ? -15.382 -8.742 6.909 1.00 96.88 120 HIS A CA 1
ATOM 891 C C . HIS A 1 120 ? -14.370 -8.364 7.980 1.00 96.88 120 HIS A C 1
ATOM 893 O O . HIS A 1 120 ? -13.185 -8.185 7.693 1.00 96.88 120 HIS A O 1
ATOM 899 N N . LYS A 1 121 ? -14.875 -8.188 9.195 1.00 97.06 121 LYS A N 1
ATOM 900 C CA . LYS A 1 121 ? -14.064 -7.916 10.374 1.00 97.06 121 LYS A CA 1
ATOM 901 C C . LYS A 1 121 ? -13.349 -9.207 10.786 1.00 97.06 121 LYS A C 1
ATOM 903 O O . LYS A 1 121 ? -13.991 -10.260 10.760 1.00 97.06 121 LYS A O 1
ATOM 908 N N . LEU A 1 122 ? -12.058 -9.112 11.096 1.00 95.31 122 LEU A N 1
ATOM 909 C CA . LEU A 1 122 ? -11.259 -10.205 11.660 1.00 95.31 122 LEU A CA 1
ATOM 910 C C . LEU A 1 122 ? -11.403 -10.268 13.183 1.00 95.31 122 LEU A C 1
ATOM 912 O O . LEU A 1 122 ? -11.646 -9.198 13.794 1.00 95.31 122 LEU A O 1
#

Sequence (122 aa):
MSVWICKNCGIVVEKDGWPHSQGCTKGSSHSWFKICNKGSLQAKKELRAFSCANCGTVVYCEGSPYSQGCPVASSHSWFPICNHTSPSASTYQCRNCGAVVQCEGSPLSQGCTKGSHSWHKL

Mean predicted aligned err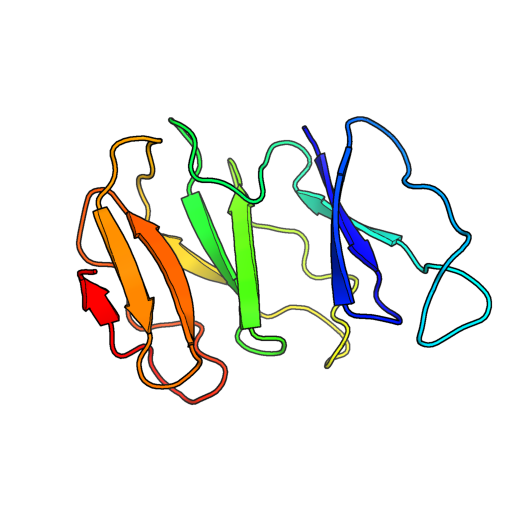or: 3.1 Å

Secondary structure (DSSP, 8-state):
-EEEEETTT--EEEESSPPP----TTSSS--EEEEESSEESS--TT-EEEEETTT--EEEESSPPP----SSSSS--EEEEES---TTSEEEEETTT--EEEESSPPPS--BTTBS--EEE-

Solvent-accessible surface area (backbone atoms only — not comparable to full-atom values): 6400 Å² total; per-residue (Å²): 74,18,25,33,26,19,24,62,67,56,53,70,48,76,39,85,59,87,76,80,43,72,84,36,92,63,46,88,48,45,47,75,26,68,33,26,79,49,29,32,87,55,50,37,71,82,20,24,35,32,22,17,30,65,68,49,54,64,41,20,19,66,59,87,63,48,42,58,41,31,55,72,43,88,46,43,46,75,25,74,27,29,88,47,20,27,79,86,29,49,44,31,36,20,76,65,70,64,45,70,50,46,20,70,58,86,64,48,41,58,31,29,63,66,61,55,45,44,75,43,77,110